Protein AF-A0A954K9Q0-F1 (afdb_monomer)

Foldseek 3Di:
DDDDDDCVPHPVVVCVVPPCQAQDDDPVNHDPVAHPVDPVSQDDPDLQHQDDPPCLVSHVVSCQVVDPDPVSD

Mean predicted aligned error: 5.68 Å

Secondary structure (DSSP, 8-state):
-PPPP-IIIIIHHHHHHHTHHHHSS-SSS-STT--TTSHHHH--SSTT-S--TT-GGG-HHHHHHH---GGG-

Sequence (73 aa):
MAGKVDFNRDIRPILSRNCFHCHGPDATHREADLRLDLEQGLKSTDESAMIHPGQPSQSILFKRVSSKDSDLI

pLDDT: mean 83.65, std 10.78, range [50.28, 94.12]

Solvent-accessible surface area (backbone atoms only — not comparable to full-atom values): 4494 Å² total; per-residue (Å²): 128,87,72,86,87,43,59,76,79,68,45,46,60,55,43,54,74,75,41,32,73,39,21,20,89,52,74,91,54,37,45,90,85,36,28,71,79,38,73,69,49,30,47,48,99,55,96,80,16,33,48,42,90,98,37,58,92,74,7,48,52,50,54,47,78,68,48,88,56,70,89,69,104

Radius of gyration: 12.92 Å; Cα contacts (8 Å, |Δi|>4): 80; chains: 1; bounding box: 33×29×32 Å

Structure (mmCIF, N/CA/C/O backbone):
data_AF-A0A954K9Q0-F1
#
_entry.id   AF-A0A954K9Q0-F1
#
loop_
_atom_site.group_PDB
_atom_site.id
_atom_site.type_symbol
_atom_site.label_atom_id
_atom_site.label_alt_id
_atom_site.label_comp_id
_atom_site.label_asym_id
_atom_site.label_entity_id
_atom_site.label_seq_id
_atom_site.pdbx_PDB_ins_code
_atom_site.Cartn_x
_atom_site.Cartn_y
_atom_site.Cartn_z
_atom_site.occupancy
_atom_site.B_iso_or_equiv
_atom_site.auth_seq_id
_atom_site.auth_comp_id
_atom_site.auth_asym_id
_atom_site.auth_atom_id
_atom_site.pdbx_PDB_model_num
ATOM 1 N N . MET A 1 1 ? -22.661 -6.283 14.223 1.00 50.28 1 MET A N 1
ATOM 2 C CA . MET A 1 1 ? -21.223 -5.975 14.377 1.00 50.28 1 MET A CA 1
ATOM 3 C C . MET A 1 1 ? -20.553 -6.291 13.053 1.00 50.28 1 MET A C 1
ATOM 5 O O . MET A 1 1 ? -20.822 -7.365 12.528 1.00 50.28 1 MET A O 1
ATOM 9 N N . ALA A 1 2 ? -19.775 -5.374 12.475 1.00 64.31 2 ALA A N 1
ATOM 10 C CA . ALA A 1 2 ? -18.984 -5.706 11.291 1.00 64.31 2 ALA A CA 1
ATOM 11 C C . ALA A 1 2 ? -17.970 -6.795 11.679 1.00 64.31 2 ALA A C 1
ATOM 13 O O . ALA A 1 2 ? -17.333 -6.691 12.729 1.00 64.31 2 ALA A O 1
ATOM 14 N N . GLY A 1 3 ? -17.894 -7.871 10.894 1.00 81.31 3 GLY A N 1
ATOM 15 C CA . GLY A 1 3 ? -16.950 -8.961 11.135 1.00 81.31 3 GLY A CA 1
ATOM 16 C C . GLY A 1 3 ? -15.499 -8.484 11.050 1.00 81.31 3 GLY A C 1
ATOM 17 O O . GLY A 1 3 ? -15.218 -7.391 10.558 1.00 81.31 3 GLY A O 1
ATOM 18 N N . LYS A 1 4 ? -14.562 -9.313 11.526 1.00 88.75 4 LYS A N 1
ATOM 19 C CA . LYS A 1 4 ? -13.129 -9.027 11.395 1.00 88.75 4 LYS A CA 1
ATOM 20 C C . LYS A 1 4 ? -12.787 -8.819 9.914 1.00 88.75 4 LYS A C 1
ATOM 22 O O . LYS A 1 4 ? -13.108 -9.674 9.084 1.00 88.75 4 LYS A O 1
ATOM 27 N N . VAL A 1 5 ? -12.141 -7.691 9.622 1.00 89.12 5 VAL A N 1
ATOM 28 C CA . VAL A 1 5 ? -11.658 -7.361 8.279 1.00 89.12 5 VAL A CA 1
ATOM 29 C C . VAL A 1 5 ? -10.602 -8.384 7.872 1.00 89.12 5 VAL A C 1
ATOM 31 O O . VAL A 1 5 ? -9.662 -8.643 8.627 1.00 89.12 5 VAL A O 1
ATOM 34 N N . ASP A 1 6 ? -10.775 -8.963 6.690 1.00 90.81 6 ASP A N 1
ATOM 35 C CA . ASP A 1 6 ? -9.831 -9.881 6.064 1.00 90.81 6 ASP A CA 1
ATOM 36 C C . ASP A 1 6 ? -9.223 -9.232 4.819 1.00 90.81 6 ASP A C 1
ATOM 38 O O . ASP A 1 6 ? -9.935 -8.703 3.966 1.00 90.81 6 ASP A O 1
ATOM 42 N N . PHE A 1 7 ? -7.896 -9.274 4.694 1.00 87.81 7 PHE A N 1
ATOM 43 C CA . PHE A 1 7 ? -7.214 -8.607 3.586 1.00 87.81 7 PHE A CA 1
ATOM 44 C C . PHE A 1 7 ? -7.623 -9.175 2.224 1.00 87.81 7 PHE A C 1
ATOM 46 O O . PHE A 1 7 ? -7.893 -8.410 1.302 1.00 87.81 7 PHE A O 1
ATOM 53 N N . ASN A 1 8 ? -7.692 -10.500 2.078 1.00 90.19 8 ASN A N 1
ATOM 54 C CA . ASN A 1 8 ? -7.951 -11.121 0.781 1.00 90.19 8 ASN A CA 1
ATOM 55 C C . ASN A 1 8 ? -9.410 -10.975 0.354 1.00 90.19 8 ASN A C 1
ATOM 57 O O . ASN A 1 8 ? -9.673 -10.787 -0.834 1.00 90.19 8 ASN A O 1
ATOM 61 N N . ARG A 1 9 ? -10.346 -11.049 1.304 1.00 93.75 9 ARG A N 1
ATOM 62 C CA . ARG A 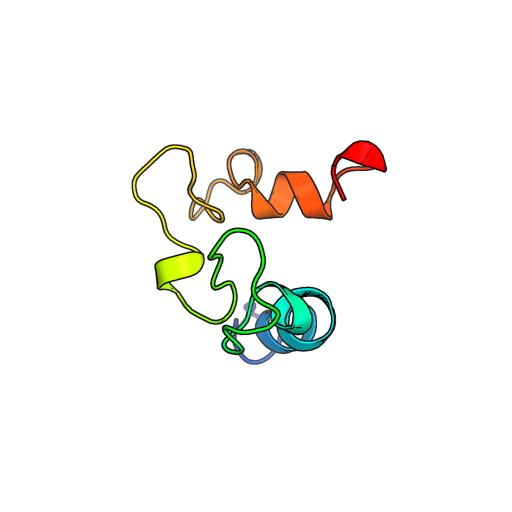1 9 ? -11.775 -10.896 1.026 1.00 93.75 9 ARG A CA 1
ATOM 63 C C . ARG A 1 9 ? -12.186 -9.435 0.858 1.00 93.75 9 ARG A C 1
ATOM 65 O O . ARG A 1 9 ? -12.935 -9.132 -0.066 1.00 93.75 9 ARG A O 1
ATOM 72 N N . ASP A 1 10 ? -11.710 -8.550 1.733 1.00 93.06 10 ASP A N 1
ATOM 73 C CA . ASP A 1 10 ? -12.274 -7.204 1.868 1.00 93.06 10 ASP A CA 1
ATOM 74 C C . ASP A 1 10 ? -11.390 -6.115 1.227 1.00 93.06 10 ASP A C 1
ATOM 76 O O . ASP A 1 10 ? -11.917 -5.154 0.677 1.00 93.06 10 ASP A O 1
ATOM 80 N N . ILE A 1 11 ? -10.055 -6.250 1.249 1.00 89.56 11 ILE A N 1
ATOM 81 C CA . ILE A 1 11 ? -9.125 -5.175 0.833 1.00 89.56 11 ILE A CA 1
ATOM 82 C C . ILE A 1 11 ? -8.544 -5.410 -0.565 1.00 89.56 11 ILE A C 1
ATOM 84 O O . ILE A 1 11 ? -8.567 -4.521 -1.419 1.00 89.56 11 ILE A O 1
ATOM 88 N N . ARG A 1 12 ? -8.046 -6.618 -0.838 1.00 90.88 12 ARG A N 1
ATOM 89 C CA . ARG A 1 12 ? -7.384 -6.972 -2.099 1.00 90.88 12 ARG A CA 1
ATOM 90 C C . ARG A 1 12 ? -8.253 -6.711 -3.337 1.00 90.88 12 ARG A C 1
ATOM 92 O O . ARG A 1 12 ? -7.703 -6.190 -4.307 1.00 90.88 12 ARG A O 1
ATOM 99 N N . PRO A 1 13 ? -9.574 -6.990 -3.354 1.00 94.12 13 PRO A N 1
ATOM 100 C CA . PRO A 1 13 ? -10.404 -6.681 -4.519 1.00 94.12 13 PRO A CA 1
ATOM 101 C C . PRO A 1 13 ? -10.497 -5.178 -4.815 1.00 94.12 13 PRO A C 1
ATOM 103 O O . PRO A 1 13 ? -10.573 -4.791 -5.981 1.00 94.12 13 PRO A O 1
ATOM 106 N N . ILE A 1 14 ? -10.455 -4.332 -3.779 1.00 93.38 14 ILE A N 1
ATOM 107 C CA . ILE A 1 14 ? -10.490 -2.870 -3.916 1.00 93.38 14 ILE A CA 1
ATOM 108 C C . ILE A 1 14 ? -9.186 -2.378 -4.549 1.00 93.38 14 ILE A C 1
ATOM 110 O O . ILE A 1 14 ? -9.226 -1.626 -5.522 1.00 93.38 14 ILE A O 1
ATOM 114 N N . LEU A 1 15 ? -8.038 -2.837 -4.042 1.00 91.06 15 LEU A N 1
ATOM 115 C CA . LEU A 1 15 ? -6.728 -2.450 -4.577 1.00 91.06 15 LEU A CA 1
ATOM 116 C C . LEU A 1 15 ? -6.489 -3.007 -5.986 1.00 91.06 15 LEU A C 1
ATOM 118 O O . LEU A 1 15 ? -5.954 -2.311 -6.843 1.00 91.06 15 LEU A O 1
ATOM 122 N N . SER A 1 16 ? -6.948 -4.229 -6.257 1.00 92.81 16 SER A N 1
ATOM 123 C CA . SER A 1 16 ? -6.851 -4.838 -7.587 1.00 92.81 16 SER A CA 1
ATOM 124 C C . SER A 1 16 ? -7.575 -4.018 -8.649 1.00 92.81 16 SER A C 1
ATOM 126 O O . SER A 1 16 ? -7.041 -3.790 -9.730 1.00 92.81 16 SER A O 1
ATOM 128 N N . ARG A 1 17 ? -8.771 -3.519 -8.318 1.00 93.75 17 ARG A N 1
ATOM 129 C CA . ARG A 1 17 ? -9.578 -2.726 -9.245 1.00 93.75 17 ARG A CA 1
ATOM 130 C C . ARG A 1 17 ? -9.017 -1.327 -9.480 1.00 93.75 17 ARG A C 1
ATOM 132 O O . ARG A 1 17 ? -9.096 -0.843 -10.601 1.00 93.75 17 ARG A O 1
ATOM 139 N N . ASN A 1 18 ? -8.520 -0.675 -8.431 1.00 92.19 18 ASN A N 1
ATOM 140 C CA . ASN A 1 18 ? -8.240 0.762 -8.478 1.00 92.19 18 ASN A CA 1
ATOM 141 C C . ASN A 1 18 ? -6.745 1.109 -8.501 1.00 92.19 18 ASN A C 1
ATOM 143 O O . ASN A 1 18 ? -6.410 2.248 -8.793 1.00 92.19 18 ASN A O 1
ATOM 147 N N . CYS A 1 19 ? -5.849 0.176 -8.161 1.00 90.69 19 CYS A N 1
ATOM 148 C CA . CYS A 1 19 ? -4.442 0.501 -7.898 1.00 90.69 19 CYS A CA 1
ATOM 149 C C . CYS A 1 19 ? -3.448 -0.409 -8.635 1.00 90.69 19 CYS A C 1
ATOM 151 O O . CYS A 1 19 ? -2.406 0.061 -9.080 1.00 90.69 19 CYS A O 1
ATOM 153 N N . PHE A 1 20 ? -3.731 -1.709 -8.784 1.00 92.06 20 PHE A N 1
ATOM 154 C CA . PHE A 1 20 ? -2.747 -2.664 -9.328 1.00 92.06 20 PHE A CA 1
ATOM 155 C C . PHE A 1 20 ? -2.447 -2.489 -10.817 1.00 92.06 20 PHE A C 1
ATOM 157 O O . PHE A 1 20 ? -1.459 -3.043 -11.289 1.00 92.06 20 PHE A O 1
ATOM 164 N N . HIS A 1 21 ? -3.261 -1.731 -11.554 1.00 92.50 21 HIS A N 1
ATOM 165 C CA . HIS A 1 21 ? -2.954 -1.426 -12.947 1.00 92.50 21 HIS A CA 1
ATOM 166 C C . HIS A 1 21 ? -1.620 -0.671 -13.075 1.00 92.50 21 HIS A C 1
ATOM 168 O O . HIS A 1 21 ? -0.766 -1.100 -13.843 1.00 92.50 21 HIS A O 1
ATOM 174 N N . CYS A 1 22 ? -1.415 0.367 -12.252 1.00 92.75 2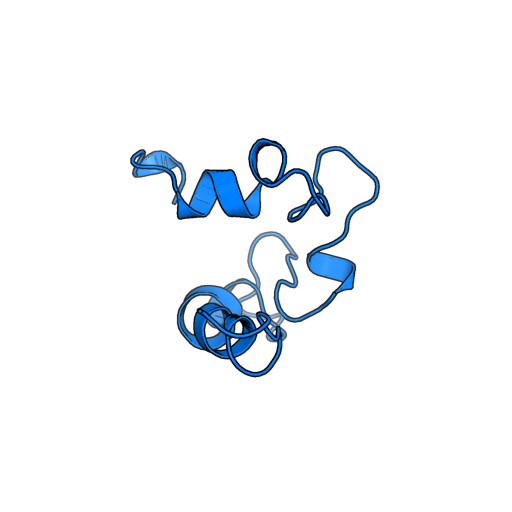2 CYS A N 1
ATOM 175 C CA . CYS A 1 22 ? -0.187 1.173 -12.247 1.00 92.75 22 CYS A CA 1
ATOM 176 C C . CYS A 1 22 ? 0.799 0.792 -11.126 1.00 92.75 22 CYS A C 1
ATOM 178 O O . CYS A 1 22 ? 1.989 1.047 -11.239 1.00 92.75 22 CYS A O 1
ATOM 180 N N . HIS A 1 23 ? 0.354 0.170 -10.031 1.00 91.56 23 HIS A N 1
ATOM 181 C CA . HIS A 1 23 ? 1.216 -0.182 -8.885 1.00 91.56 23 HIS A CA 1
ATOM 182 C C . HIS A 1 23 ? 1.192 -1.682 -8.553 1.00 91.56 23 HIS A C 1
ATOM 184 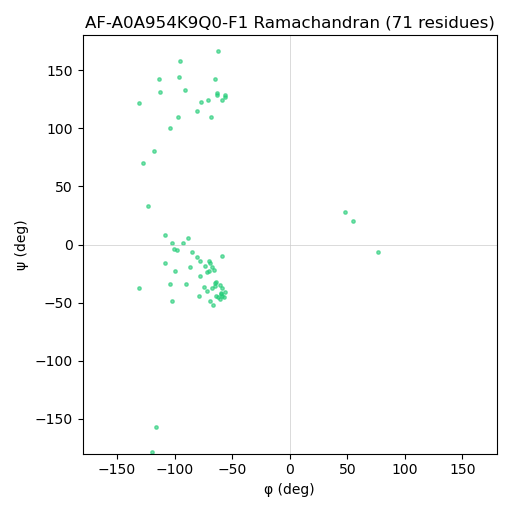O O . HIS A 1 23 ? 1.223 -2.084 -7.385 1.00 91.56 23 HIS A O 1
ATOM 190 N N . GLY A 1 24 ? 1.043 -2.521 -9.579 1.00 88.44 24 GLY A N 1
ATOM 191 C CA . GLY A 1 24 ? 0.965 -3.975 -9.455 1.00 88.44 24 GLY A CA 1
ATOM 192 C C . GLY A 1 24 ? 2.123 -4.717 -10.134 1.00 88.44 24 GLY A C 1
ATOM 193 O O . GLY A 1 24 ? 3.213 -4.169 -10.325 1.00 88.44 24 GLY A O 1
ATOM 194 N N . PRO A 1 25 ? 1.927 -5.998 -10.492 1.00 90.75 25 PRO A N 1
ATOM 195 C CA . PRO A 1 25 ? 3.013 -6.868 -10.932 1.00 90.75 25 PRO A CA 1
ATOM 196 C C . PRO A 1 25 ? 3.561 -6.530 -12.319 1.00 90.75 25 PRO A C 1
ATOM 198 O O . PRO A 1 25 ? 4.718 -6.850 -12.595 1.00 90.75 25 PRO A O 1
ATOM 201 N N . ASP A 1 26 ? 2.782 -5.874 -13.177 1.00 92.50 26 ASP A N 1
ATOM 202 C CA . ASP A 1 26 ? 3.228 -5.499 -14.516 1.00 92.50 26 ASP A CA 1
ATOM 203 C C . ASP A 1 26 ? 4.313 -4.422 -14.435 1.00 92.50 26 ASP A C 1
ATOM 205 O O . ASP A 1 26 ? 4.041 -3.292 -14.056 1.00 92.50 26 ASP A O 1
ATOM 209 N N . ALA A 1 27 ? 5.554 -4.780 -14.772 1.00 88.75 27 ALA A N 1
ATOM 210 C CA . ALA A 1 27 ? 6.690 -3.863 -14.739 1.00 88.75 27 ALA A C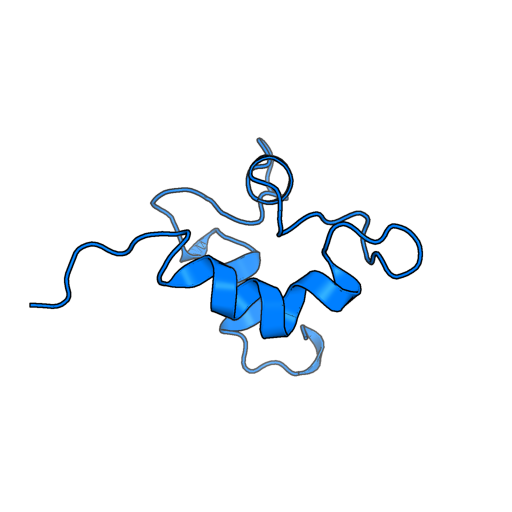A 1
ATOM 211 C C . ALA A 1 27 ? 6.633 -2.787 -15.834 1.00 88.75 27 ALA A C 1
ATOM 213 O O . ALA A 1 27 ? 7.264 -1.747 -15.683 1.00 88.75 27 ALA A O 1
ATOM 214 N N . THR A 1 28 ? 5.905 -3.026 -16.928 1.00 91.31 28 THR A N 1
ATOM 215 C CA . THR A 1 28 ? 5.865 -2.111 -18.080 1.00 91.31 28 THR A CA 1
ATOM 216 C C . THR A 1 28 ? 4.963 -0.903 -17.845 1.00 91.31 28 THR A C 1
ATOM 218 O O . THR A 1 28 ? 5.231 0.168 -18.380 1.00 91.31 28 THR A O 1
ATOM 221 N N . HIS A 1 29 ? 3.952 -1.060 -16.991 1.00 89.56 29 HIS A N 1
ATOM 222 C CA . HIS A 1 29 ? 3.028 -0.001 -16.578 1.00 89.56 29 HIS A CA 1
ATOM 223 C C . HIS A 1 29 ? 3.262 0.442 -15.126 1.00 89.56 29 HIS A C 1
ATOM 225 O O . HIS A 1 29 ? 2.457 1.185 -14.570 1.00 89.56 29 HIS A O 1
ATOM 231 N N . ARG A 1 30 ? 4.344 -0.029 -14.485 1.00 91.25 30 ARG A N 1
ATOM 232 C CA . ARG A 1 30 ? 4.578 0.230 -13.064 1.00 91.25 30 ARG A CA 1
ATOM 233 C C . ARG A 1 30 ? 5.081 1.639 -12.819 1.00 91.25 30 ARG A C 1
ATOM 235 O O . ARG A 1 30 ? 6.164 2.014 -13.262 1.00 91.25 30 ARG A O 1
ATOM 242 N N . GLU A 1 31 ? 4.352 2.364 -11.993 1.00 88.56 31 GLU A N 1
ATOM 243 C CA . GLU A 1 31 ? 4.714 3.693 -11.533 1.00 88.56 31 GLU A CA 1
ATOM 244 C C . GLU A 1 31 ? 5.405 3.642 -10.166 1.00 88.56 31 GLU A C 1
ATOM 246 O O . GLU A 1 31 ? 5.061 2.834 -9.295 1.00 88.56 31 GLU A O 1
ATOM 251 N N . ALA A 1 32 ? 6.385 4.534 -9.982 1.00 85.19 32 ALA A N 1
ATOM 252 C CA . ALA A 1 32 ? 7.146 4.726 -8.741 1.00 85.19 32 ALA A CA 1
ATOM 253 C C . ALA A 1 32 ? 7.826 3.458 -8.175 1.00 85.19 32 ALA A C 1
ATOM 255 O O . ALA A 1 32 ? 8.118 3.407 -6.983 1.00 85.19 32 ALA A O 1
ATOM 256 N N . ASP A 1 33 ? 8.041 2.434 -9.014 1.00 82.69 33 ASP A N 1
ATOM 257 C CA . ASP A 1 33 ? 8.489 1.083 -8.626 1.00 82.69 33 ASP A CA 1
ATOM 258 C C . ASP A 1 33 ? 7.703 0.484 -7.438 1.00 82.69 33 ASP A C 1
ATOM 260 O O . ASP A 1 33 ? 8.189 -0.340 -6.662 1.00 82.69 33 ASP A O 1
ATOM 264 N N . LEU A 1 34 ? 6.444 0.903 -7.288 1.00 86.75 34 LEU A N 1
ATOM 265 C CA . LEU A 1 34 ? 5.621 0.558 -6.141 1.00 86.75 34 LEU A CA 1
ATOM 266 C C . LEU A 1 34 ? 4.814 -0.716 -6.406 1.00 86.75 34 LEU A C 1
ATOM 268 O O . LEU A 1 34 ? 4.157 -0.860 -7.437 1.00 86.75 34 LEU A O 1
ATOM 272 N N . ARG A 1 35 ? 4.837 -1.633 -5.434 1.00 89.44 35 ARG A N 1
ATOM 273 C CA . ARG A 1 35 ? 4.151 -2.933 -5.479 1.00 89.44 35 ARG A CA 1
ATOM 274 C C . ARG A 1 35 ? 3.102 -3.052 -4.382 1.00 89.44 35 ARG A C 1
ATOM 276 O O . ARG A 1 35 ? 3.335 -3.688 -3.358 1.00 89.44 35 ARG A O 1
ATOM 283 N N . LEU A 1 36 ? 1.926 -2.467 -4.600 1.00 89.12 36 LEU A N 1
ATOM 284 C CA . LEU A 1 36 ? 0.812 -2.544 -3.643 1.00 89.12 36 LEU A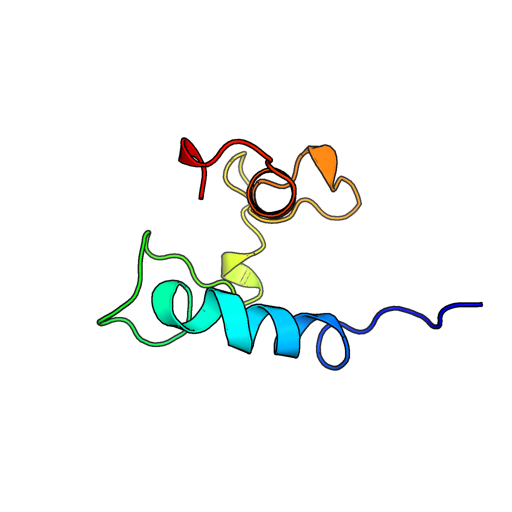 CA 1
ATOM 285 C C . LEU A 1 36 ? 0.202 -3.952 -3.546 1.00 89.12 36 LEU A C 1
ATOM 287 O O . LEU A 1 36 ? -0.540 -4.244 -2.608 1.00 89.12 36 LEU A O 1
ATOM 291 N N . ASP A 1 37 ? 0.494 -4.824 -4.512 1.00 87.62 37 ASP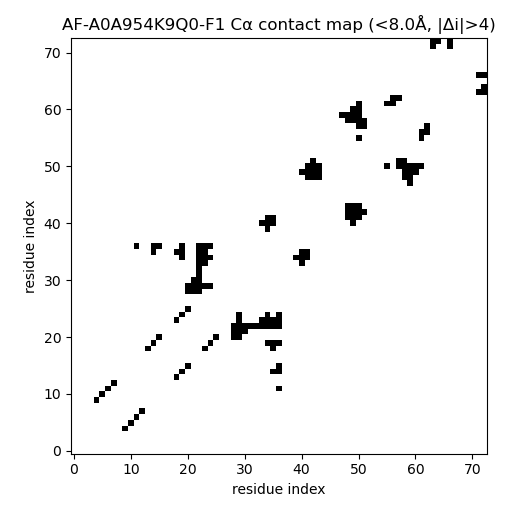 A N 1
ATOM 292 C CA . ASP A 1 37 ? 0.065 -6.222 -4.526 1.00 87.62 37 ASP A CA 1
ATOM 293 C C . ASP A 1 37 ? 0.936 -7.142 -3.656 1.00 87.62 37 ASP A C 1
ATOM 295 O O . ASP A 1 37 ? 0.546 -8.285 -3.407 1.00 87.62 37 ASP A O 1
ATOM 299 N N . LEU A 1 38 ? 2.083 -6.653 -3.172 1.00 87.19 38 LEU A N 1
ATOM 300 C CA . LEU A 1 38 ? 2.996 -7.386 -2.300 1.00 87.19 38 LEU A CA 1
ATOM 301 C C . LEU A 1 38 ? 3.058 -6.751 -0.914 1.00 87.19 38 LEU A C 1
ATOM 303 O O . LEU A 1 38 ? 3.111 -5.534 -0.764 1.00 87.19 38 LEU A O 1
ATOM 307 N N . GLU A 1 39 ? 3.157 -7.587 0.118 1.00 81.19 39 GLU A N 1
ATOM 308 C CA . GLU A 1 39 ? 3.318 -7.110 1.493 1.00 81.19 39 GLU A CA 1
ATOM 309 C C . GLU A 1 39 ? 4.580 -6.250 1.656 1.00 81.19 39 GLU A C 1
ATOM 311 O O . GLU A 1 39 ? 4.542 -5.236 2.350 1.00 81.19 39 GLU A O 1
ATOM 316 N N . GLN A 1 40 ? 5.671 -6.606 0.969 1.00 78.19 40 GLN A N 1
ATOM 317 C CA . GLN A 1 40 ? 6.914 -5.833 1.005 1.00 78.19 40 GLN A CA 1
ATOM 318 C C . GLN A 1 40 ? 6.763 -4.433 0.399 1.00 78.19 40 GLN A C 1
ATOM 320 O O . GLN A 1 40 ? 7.397 -3.505 0.878 1.00 78.19 40 GLN A O 1
ATOM 325 N N . GLY A 1 41 ? 5.915 -4.250 -0.618 1.00 76.38 41 GLY A N 1
ATOM 326 C CA . GLY A 1 41 ? 5.674 -2.918 -1.185 1.00 76.38 41 GLY A CA 1
ATOM 327 C C . GLY A 1 41 ? 4.733 -2.061 -0.334 1.00 76.38 41 GLY A C 1
ATOM 328 O O . GLY A 1 41 ? 4.662 -0.849 -0.517 1.00 76.38 41 GLY A O 1
ATOM 329 N N . LEU A 1 42 ? 4.030 -2.672 0.626 1.00 79.50 42 LEU A N 1
ATOM 330 C CA . LEU A 1 42 ? 3.205 -1.969 1.612 1.00 79.50 42 LEU A CA 1
ATOM 331 C C . LEU A 1 42 ? 3.990 -1.606 2.877 1.00 79.50 42 LEU A C 1
ATOM 333 O O . LEU A 1 42 ? 3.720 -0.576 3.502 1.00 79.50 42 LEU A O 1
ATOM 337 N N . LYS A 1 43 ? 4.943 -2.459 3.261 1.00 70.94 43 LYS A N 1
ATOM 338 C CA . LYS A 1 43 ? 5.762 -2.322 4.463 1.00 70.94 43 LYS A CA 1
ATOM 339 C C . LYS A 1 43 ? 7.164 -1.840 4.091 1.00 70.94 43 LYS A C 1
ATOM 341 O O . LYS A 1 43 ? 8.004 -2.651 3.719 1.00 70.94 43 LYS A O 1
ATOM 346 N N . SER A 1 44 ? 7.429 -0.546 4.265 1.00 66.00 44 SER A N 1
ATOM 347 C CA . SER A 1 44 ? 8.808 -0.048 4.390 1.00 66.00 44 SER A CA 1
ATOM 348 C C . SER A 1 44 ? 9.178 0.084 5.869 1.00 66.00 44 SER A C 1
ATOM 350 O O . SER A 1 44 ? 8.303 0.170 6.732 1.00 66.00 44 SER A O 1
ATOM 352 N N . THR A 1 45 ? 10.473 0.075 6.172 1.00 59.47 45 THR A N 1
ATOM 353 C CA . THR A 1 45 ? 11.006 0.307 7.526 1.00 59.47 45 THR A CA 1
ATOM 354 C C . THR A 1 45 ? 11.362 1.770 7.788 1.00 59.47 45 THR A C 1
ATOM 356 O O . THR A 1 45 ? 11.859 2.088 8.864 1.00 59.47 45 THR A O 1
ATOM 359 N N . ASP A 1 46 ? 11.135 2.652 6.818 1.00 66.50 46 ASP A N 1
ATOM 360 C CA . ASP A 1 46 ? 11.413 4.085 6.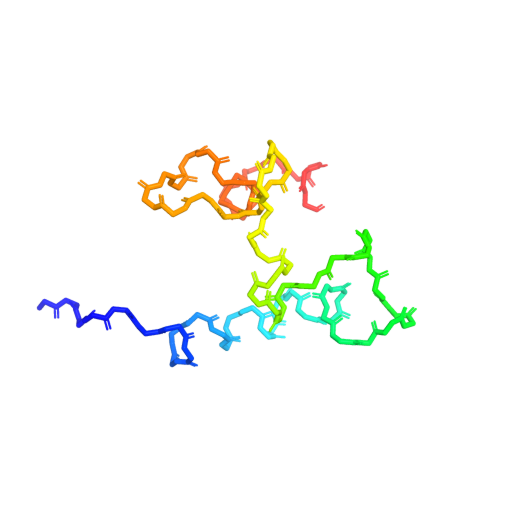898 1.00 66.50 46 ASP A CA 1
ATOM 361 C C . ASP A 1 46 ? 10.133 4.925 6.721 1.00 66.50 46 ASP A C 1
ATOM 363 O O . ASP A 1 46 ? 9.028 4.399 6.563 1.00 66.50 46 ASP A O 1
ATOM 367 N N . GLU A 1 47 ? 10.284 6.251 6.741 1.00 66.06 47 GLU A N 1
ATOM 368 C CA . GLU A 1 47 ? 9.198 7.230 6.570 1.00 66.06 47 GLU A CA 1
ATOM 369 C C . GLU A 1 47 ? 8.450 7.102 5.227 1.00 66.06 47 GLU A C 1
ATOM 371 O O . GLU A 1 47 ? 7.411 7.733 5.038 1.00 66.06 47 GLU A O 1
ATOM 376 N N . SER A 1 48 ? 8.952 6.295 4.283 1.00 70.25 48 SER A N 1
ATOM 377 C CA . SER A 1 48 ? 8.288 6.017 3.006 1.00 70.25 48 SER A CA 1
ATOM 378 C C . SER A 1 48 ? 7.317 4.832 3.069 1.00 70.25 48 SER A C 1
ATOM 380 O O . SER A 1 48 ? 6.742 4.447 2.049 1.00 70.25 48 SER A O 1
ATOM 382 N N . ALA A 1 49 ? 7.086 4.252 4.253 1.00 80.06 49 ALA A N 1
ATOM 383 C CA . ALA A 1 49 ? 6.145 3.153 4.410 1.00 80.06 49 ALA A CA 1
ATOM 384 C C . ALA A 1 49 ? 4.729 3.550 3.965 1.00 80.06 49 ALA A C 1
ATOM 386 O O . ALA A 1 49 ? 4.104 4.486 4.471 1.00 80.06 49 ALA A O 1
ATOM 387 N N . MET A 1 50 ? 4.178 2.776 3.028 1.00 87.12 50 MET A N 1
ATOM 388 C CA . MET A 1 50 ? 2.813 3.000 2.553 1.00 87.12 50 MET A CA 1
ATOM 389 C C . MET A 1 50 ? 1.792 2.754 3.663 1.00 87.12 50 MET A C 1
ATOM 391 O O . MET A 1 50 ? 0.788 3.468 3.739 1.00 87.12 50 MET A O 1
ATOM 395 N N . ILE A 1 51 ? 2.058 1.774 4.533 1.00 88.06 51 ILE A N 1
ATOM 396 C CA . ILE A 1 51 ? 1.214 1.412 5.670 1.00 88.06 51 ILE A CA 1
ATOM 397 C C . ILE A 1 51 ? 2.060 1.305 6.944 1.00 88.06 51 ILE A C 1
ATOM 399 O O . ILE A 1 51 ? 2.941 0.454 7.041 1.00 88.06 51 ILE A O 1
ATOM 403 N N . HIS A 1 52 ? 1.706 2.092 7.963 1.00 87.25 52 HIS A N 1
ATOM 404 C CA . HIS A 1 52 ? 2.171 1.931 9.342 1.00 87.25 52 HIS A CA 1
ATOM 405 C C . HIS A 1 52 ? 1.120 1.147 10.149 1.00 87.25 52 HIS A C 1
ATOM 407 O O . HIS A 1 52 ? 0.034 1.675 10.426 1.00 87.25 52 HIS A O 1
ATOM 413 N N . PRO A 1 53 ? 1.393 -0.114 10.538 1.00 85.88 53 PRO A N 1
ATOM 414 C CA . PRO A 1 53 ? 0.437 -0.927 11.286 1.00 85.88 53 PRO A CA 1
ATOM 415 C C . PRO A 1 53 ? -0.014 -0.242 12.582 1.00 85.88 53 PRO A C 1
ATOM 417 O O . PRO A 1 53 ? 0.803 0.206 13.381 1.00 85.88 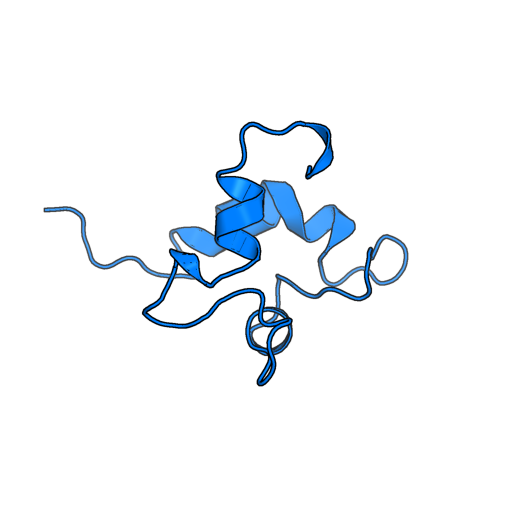53 PRO A O 1
ATOM 420 N N . GLY A 1 54 ? -1.330 -0.148 12.786 1.00 87.06 54 GLY A N 1
ATOM 421 C CA . GLY A 1 54 ? -1.925 0.498 13.962 1.00 87.06 54 GLY A CA 1
ATOM 422 C C . GLY A 1 54 ? -1.908 2.033 13.950 1.00 87.06 54 GLY A C 1
ATOM 423 O O . GLY A 1 54 ? -2.541 2.637 14.810 1.00 87.06 54 GLY A O 1
ATOM 424 N N . GLN A 1 55 ? -1.253 2.669 12.972 1.00 88.94 55 GLN A N 1
ATOM 425 C CA . GLN A 1 55 ? -1.112 4.127 12.873 1.00 88.94 55 GLN A CA 1
ATOM 426 C C . GLN A 1 55 ? -1.555 4.627 11.481 1.00 88.94 55 GLN A C 1
ATOM 428 O O . GLN A 1 55 ? -0.734 5.062 10.669 1.00 88.94 55 GLN A O 1
ATOM 433 N N . PRO A 1 56 ? -2.866 4.578 11.161 1.00 86.94 56 PRO A N 1
ATOM 434 C CA . PRO A 1 56 ? -3.367 4.921 9.827 1.00 86.94 56 PRO A CA 1
ATOM 435 C C . PRO A 1 56 ? -3.052 6.367 9.423 1.00 86.94 56 PRO A C 1
ATOM 437 O O . PRO A 1 56 ? -2.722 6.611 8.271 1.00 86.94 56 PRO A O 1
ATOM 440 N N . SER A 1 57 ? -3.056 7.318 10.362 1.00 87.00 57 SER A N 1
A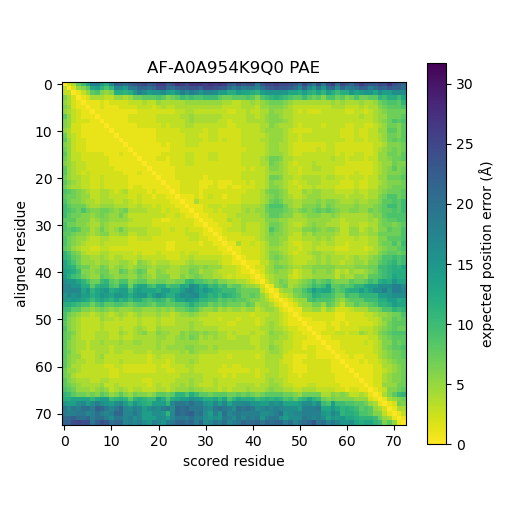TOM 441 C CA . SER A 1 57 ? -2.733 8.728 10.090 1.00 87.00 57 SER A CA 1
ATOM 442 C C . SER A 1 57 ? -1.281 8.966 9.659 1.00 87.00 57 SER A C 1
ATOM 444 O O . SER A 1 57 ? -0.997 9.974 9.014 1.00 87.00 57 SER A O 1
ATOM 446 N N . GLN A 1 58 ? -0.362 8.054 9.982 1.00 87.19 58 GLN A N 1
ATOM 447 C CA . GLN A 1 58 ? 1.028 8.113 9.522 1.00 87.19 58 GLN A CA 1
ATOM 448 C C . GLN A 1 58 ? 1.209 7.442 8.153 1.00 87.19 58 GLN A C 1
ATOM 450 O O . GLN A 1 58 ? 2.153 7.762 7.443 1.00 87.19 58 GLN A O 1
ATOM 455 N N . SER A 1 59 ? 0.271 6.586 7.740 1.00 88.38 59 SER A N 1
ATOM 456 C CA . SER A 1 59 ? 0.338 5.817 6.491 1.00 88.38 59 SER A CA 1
ATOM 457 C C . SER A 1 59 ? 0.156 6.705 5.259 1.00 88.38 59 SER A C 1
ATOM 459 O O . SER A 1 59 ? -0.874 7.369 5.114 1.00 88.38 59 SER A O 1
ATOM 461 N N . ILE A 1 60 ? 1.118 6.676 4.332 1.00 88.75 60 ILE A N 1
ATOM 462 C CA . ILE A 1 60 ? 1.044 7.433 3.070 1.00 88.75 60 ILE A CA 1
ATOM 463 C C . ILE A 1 60 ? -0.183 7.017 2.258 1.00 88.75 60 ILE A C 1
ATOM 465 O O . ILE A 1 60 ? -0.894 7.878 1.739 1.00 88.75 60 ILE A O 1
ATOM 469 N N . LEU A 1 61 ? -0.474 5.711 2.199 1.00 88.50 61 LEU A N 1
ATOM 470 C CA . LEU A 1 61 ? -1.633 5.194 1.475 1.00 88.50 61 LEU A CA 1
ATOM 471 C C . LEU A 1 61 ? -2.927 5.830 1.988 1.00 88.50 61 LEU A C 1
ATOM 473 O O . LEU A 1 61 ? -3.739 6.280 1.188 1.00 88.50 61 LEU A O 1
ATOM 477 N N . PHE A 1 62 ? -3.091 5.925 3.311 1.00 89.56 62 PHE A N 1
ATOM 478 C CA . PHE A 1 62 ? -4.272 6.539 3.915 1.00 89.56 62 PHE A CA 1
ATOM 479 C C . PHE A 1 62 ? -4.368 8.027 3.573 1.00 89.56 62 PHE A C 1
ATOM 481 O O . PHE A 1 62 ? -5.440 8.492 3.190 1.00 89.56 62 PHE A O 1
ATOM 488 N N . LYS A 1 63 ? -3.256 8.766 3.656 1.00 89.06 63 LYS A N 1
ATOM 489 C CA . LYS A 1 63 ? -3.219 10.192 3.301 1.00 89.06 63 LYS A CA 1
ATOM 490 C C . LYS A 1 63 ? -3.636 10.422 1.848 1.00 89.06 63 LYS A C 1
ATOM 492 O O . LYS A 1 63 ? -4.450 11.302 1.606 1.00 89.06 63 LYS A O 1
ATOM 497 N N . ARG A 1 64 ? -3.143 9.609 0.903 1.00 87.19 64 ARG A N 1
ATOM 498 C CA . ARG A 1 64 ? -3.495 9.741 -0.521 1.00 87.19 64 ARG A CA 1
ATOM 499 C C . ARG A 1 64 ? -4.962 9.424 -0.793 1.00 87.19 64 ARG A C 1
ATOM 501 O O . ARG A 1 64 ? -5.665 10.251 -1.355 1.00 87.19 64 ARG A O 1
ATOM 508 N N . VAL A 1 65 ? -5.454 8.272 -0.337 1.00 87.88 65 VAL A N 1
ATOM 509 C CA . VAL A 1 65 ? -6.829 7.830 -0.651 1.00 87.88 65 VAL A CA 1
ATOM 510 C C . VAL A 1 65 ? -7.919 8.599 0.102 1.00 87.88 65 VAL A C 1
ATOM 512 O O . VAL A 1 65 ? -9.081 8.540 -0.289 1.00 87.88 65 VAL A O 1
ATOM 515 N N . SER A 1 66 ? -7.573 9.291 1.193 1.00 87.88 66 SER A N 1
ATOM 516 C CA . SER A 1 66 ? -8.502 10.152 1.942 1.00 87.88 66 SER A CA 1
ATOM 517 C C . SER A 1 66 ? -8.357 11.642 1.622 1.00 87.88 66 SER A C 1
ATOM 519 O O . SER A 1 66 ? -9.137 12.452 2.133 1.00 87.88 66 SER A O 1
ATOM 521 N N . SER A 1 67 ? -7.382 12.010 0.786 1.00 84.62 67 SER A N 1
ATOM 522 C CA . SER A 1 67 ? -7.173 13.391 0.369 1.00 84.62 67 SER A CA 1
ATOM 523 C C . SER A 1 67 ? -8.358 13.901 -0.452 1.00 84.62 67 SER A C 1
ATOM 525 O O . SER A 1 67 ? -8.937 13.181 -1.262 1.00 84.62 67 SER A O 1
ATOM 527 N N . LYS A 1 68 ? -8.708 15.173 -0.244 1.00 77.38 68 LYS A N 1
ATOM 528 C CA . LYS A 1 68 ? -9.618 15.931 -1.122 1.00 77.38 68 LYS A CA 1
ATOM 529 C C . LYS A 1 68 ? -8.866 16.814 -2.117 1.00 77.38 68 LYS A C 1
ATOM 531 O O . LYS A 1 68 ? -9.497 17.489 -2.921 1.00 77.38 68 LYS A O 1
ATOM 536 N N . ASP A 1 69 ? -7.546 16.848 -1.994 1.00 68.25 69 ASP A N 1
ATOM 537 C CA . ASP A 1 69 ? -6.652 17.570 -2.880 1.00 68.25 69 ASP A CA 1
ATOM 538 C C . ASP A 1 69 ? -6.421 16.727 -4.137 1.00 68.25 69 ASP A C 1
ATOM 540 O O . ASP A 1 69 ? -5.883 15.619 -4.048 1.00 68.25 69 ASP A O 1
ATOM 544 N N . SER A 1 70 ? -6.880 17.240 -5.279 1.00 60.94 70 SER A N 1
ATOM 545 C CA . SER A 1 70 ? -6.753 16.598 -6.588 1.00 60.94 70 SER A CA 1
ATOM 546 C C . SER A 1 70 ? -5.315 16.526 -7.080 1.00 60.94 70 SER A C 1
ATOM 548 O O . SER A 1 70 ? -5.034 15.708 -7.943 1.00 60.94 70 SER A O 1
ATOM 550 N N . ASP A 1 71 ? -4.414 17.341 -6.531 1.00 63.34 71 ASP A N 1
ATOM 551 C CA . ASP A 1 71 ? -3.021 17.412 -6.979 1.00 63.34 71 ASP A CA 1
ATOM 552 C C . ASP A 1 71 ? -2.151 16.326 -6.311 1.00 63.34 71 ASP A C 1
ATOM 554 O O . ASP A 1 71 ? -0.980 16.147 -6.650 1.00 63.34 71 ASP A O 1
ATOM 558 N N . LEU A 1 72 ? -2.722 15.587 -5.349 1.00 57.75 72 LEU A N 1
ATOM 559 C CA . LEU A 1 72 ? -2.100 14.454 -4.654 1.00 57.75 72 LEU A CA 1
ATOM 560 C C . LEU A 1 72 ? -2.582 13.079 -5.156 1.00 57.75 72 LEU A C 1
ATOM 562 O O . LEU A 1 72 ? -2.152 12.061 -4.593 1.00 57.75 72 LEU A O 1
ATOM 566 N N . ILE A 1 73 ? -3.473 13.051 -6.156 1.00 50.88 73 ILE A N 1
ATOM 567 C CA . ILE A 1 73 ? -4.034 11.844 -6.787 1.00 50.88 73 ILE A CA 1
ATOM 568 C C . ILE A 1 73 ? -3.517 11.715 -8.216 1.00 50.88 73 ILE A C 1
ATOM 570 O O . ILE A 1 73 ? -3.599 12.708 -8.967 1.00 50.88 73 ILE A O 1
#